Protein AF-A0A452YYI4-F1 (afdb_monomer)

Secondary structure (DSSP, 8-state):
-HHHHHHHH-TTS--EEE-SS-EEE---TTS-------TTTS-S-------SS--S-----SSSS---

InterPro domains:
  IPR007373 Thiamin pyrophosphokinase, thiamin-binding domain [PF04265] (32-67)
  IPR036371 Thiamin pyrophosphokinase, thiamin-binding domain superfamily [SSF63862] (23-67)
  IPR036759 Thiamin pyrophosphokinase, catalytic domain superfamily [G3DSA:3.40.50.10240] (1-20)

Radius of gyration: 12.81 Å; Cα contacts (8 Å, |Δi|>4): 34; chains: 1; bounding box: 25×29×28 Å

Solvent-accessible surface area (backbone atoms only — not comparable to full-atom values): 5032 Å² total; per-residue (Å²): 112,72,74,66,48,51,46,69,77,39,71,89,53,98,57,74,50,75,62,100,86,50,77,48,66,76,82,64,88,89,58,90,84,84,83,86,80,57,71,94,79,50,73,99,75,85,88,86,79,75,71,101,52,85,75,91,78,58,73,53,77,94,52,99,75,57,42,114

Structure (mmCIF, N/CA/C/O backbone):
data_AF-A0A452YYI4-F1
#
_entry.id   AF-A0A452YYI4-F1
#
loop_
_atom_site.group_PDB
_atom_site.id
_atom_site.type_symbol
_atom_site.label_atom_id
_atom_site.label_alt_id
_atom_site.label_comp_id
_atom_site.label_asym_id
_atom_site.label_entity_id
_atom_site.label_seq_id
_atom_site.pdbx_PDB_ins_code
_atom_site.Cartn_x
_atom_site.Cartn_y
_atom_site.Cartn_z
_atom_site.occupancy
_atom_site.B_iso_or_equiv
_atom_site.auth_seq_id
_atom_site.auth_comp_id
_atom_site.auth_asym_id
_atom_site.auth_atom_id
_atom_site.pdbx_PDB_model_num
ATOM 1 N N . MET A 1 1 ? 3.488 16.303 -3.516 1.00 71.00 1 MET A N 1
ATOM 2 C CA . MET A 1 1 ? 2.332 16.255 -2.585 1.00 71.00 1 MET A CA 1
ATOM 3 C C . MET A 1 1 ? 0.976 16.372 -3.275 1.00 71.00 1 MET A C 1
ATOM 5 O O . MET A 1 1 ? 0.082 15.637 -2.880 1.00 71.00 1 MET A O 1
ATOM 9 N N . GLY A 1 2 ? 0.805 17.210 -4.310 1.00 89.62 2 GLY A N 1
ATOM 10 C CA . GLY A 1 2 ? -0.481 17.338 -5.023 1.00 89.62 2 GLY A CA 1
ATOM 11 C C . GLY A 1 2 ? -1.082 16.006 -5.499 1.00 89.62 2 GLY A C 1
ATOM 12 O O . GLY A 1 2 ? -2.244 15.735 -5.222 1.00 89.62 2 GLY A O 1
ATOM 13 N N . ASN A 1 3 ? -0.275 15.126 -6.102 1.00 92.81 3 ASN A N 1
ATOM 14 C CA . ASN A 1 3 ? -0.755 13.841 -6.635 1.00 92.81 3 ASN A CA 1
ATOM 15 C C . ASN A 1 3 ? -1.307 12.903 -5.548 1.00 92.81 3 ASN A C 1
ATOM 17 O O . ASN A 1 3 ? -2.349 12.287 -5.733 1.00 92.81 3 ASN A O 1
ATOM 21 N N . ILE A 1 4 ? -0.651 12.831 -4.385 1.00 94.38 4 ILE A N 1
ATOM 22 C CA . ILE A 1 4 ? -1.107 11.996 -3.260 1.00 94.38 4 ILE A CA 1
ATOM 23 C C . ILE A 1 4 ? -2.425 12.535 -2.683 1.00 94.38 4 ILE A C 1
ATOM 25 O O . ILE A 1 4 ? -3.284 11.762 -2.256 1.00 94.38 4 ILE A O 1
ATOM 29 N N . ASN A 1 5 ? -2.616 13.857 -2.703 1.00 95.19 5 ASN A N 1
ATOM 30 C CA . ASN A 1 5 ? -3.864 14.471 -2.257 1.00 95.19 5 ASN A CA 1
ATOM 31 C C . ASN A 1 5 ? -5.058 14.042 -3.128 1.00 95.19 5 ASN A C 1
ATOM 33 O O . ASN A 1 5 ? -6.143 13.827 -2.600 1.00 95.19 5 ASN A O 1
ATOM 37 N N . VAL A 1 6 ? -4.859 13.833 -4.437 1.00 95.25 6 VAL A N 1
ATOM 38 C CA . VAL A 1 6 ? -5.919 13.347 -5.345 1.00 95.25 6 VAL A CA 1
ATOM 39 C C . VAL A 1 6 ? -6.487 12.009 -4.872 1.00 95.25 6 VAL A C 1
ATOM 41 O O . VAL A 1 6 ? -7.701 11.822 -4.896 1.00 95.25 6 VAL A O 1
ATOM 44 N N . LEU A 1 7 ? -5.636 11.112 -4.364 1.00 95.25 7 LEU A N 1
ATOM 45 C CA . LEU A 1 7 ? -6.084 9.826 -3.828 1.00 95.25 7 LEU A CA 1
ATOM 46 C C . LEU A 1 7 ? -7.057 10.000 -2.648 1.00 95.25 7 LEU A C 1
ATOM 48 O O . LEU A 1 7 ? -8.022 9.252 -2.531 1.00 95.25 7 LEU A O 1
ATOM 52 N N . HIS A 1 8 ? -6.835 11.014 -1.807 1.00 92.31 8 HIS A N 1
ATOM 53 C CA . HIS A 1 8 ? -7.678 11.315 -0.645 1.00 92.31 8 HIS A CA 1
ATOM 54 C C . HIS A 1 8 ? -8.954 12.081 -1.013 1.00 92.31 8 HIS A C 1
ATOM 56 O O . HIS A 1 8 ? -9.965 11.934 -0.332 1.00 92.31 8 HIS A O 1
ATOM 62 N N . LEU A 1 9 ? -8.923 12.883 -2.083 1.00 94.50 9 LEU A N 1
ATOM 63 C CA . LEU A 1 9 ? -10.098 13.595 -2.596 1.00 94.50 9 LEU A CA 1
ATOM 64 C C . LEU A 1 9 ? -11.104 12.652 -3.269 1.00 94.50 9 LEU A C 1
ATOM 66 O O . LEU A 1 9 ? -12.304 12.922 -3.247 1.00 94.50 9 LEU A O 1
ATOM 70 N N . PHE A 1 10 ? -10.632 11.538 -3.835 1.00 94.38 10 PHE A N 1
ATOM 71 C CA . PHE A 1 10 ? -11.462 10.578 -4.565 1.00 94.38 10 PHE A CA 1
ATOM 72 C C . PHE A 1 10 ? -11.309 9.139 -4.038 1.00 94.38 10 PHE A C 1
ATOM 74 O O . PHE A 1 10 ? -10.981 8.237 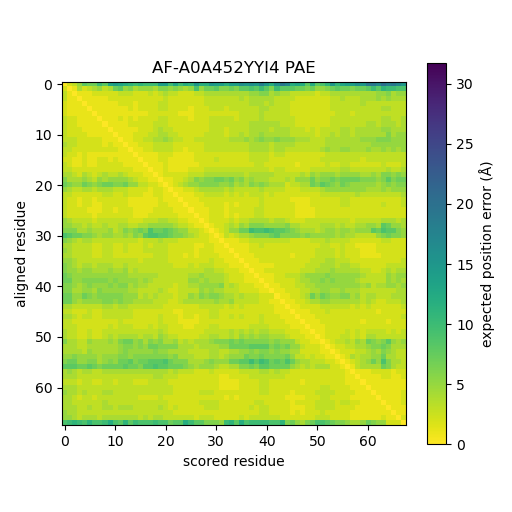-4.806 1.00 94.38 10 PHE A O 1
ATOM 81 N N . PRO A 1 11 ? -11.599 8.872 -2.749 1.00 90.88 11 PRO A N 1
ATOM 82 C CA . PRO A 1 11 ? -11.301 7.585 -2.107 1.00 90.88 11 PRO A CA 1
ATOM 83 C C . PRO A 1 11 ? -12.140 6.411 -2.639 1.00 90.88 11 PRO A C 1
ATOM 85 O O . PRO A 1 11 ? -11.803 5.253 -2.407 1.00 90.88 11 PRO A O 1
ATOM 88 N N . ASN A 1 12 ? -13.235 6.704 -3.347 1.00 91.56 12 ASN A N 1
ATOM 89 C CA . ASN A 1 12 ? -14.119 5.705 -3.953 1.00 91.56 12 ASN A CA 1
ATOM 90 C C . ASN A 1 12 ? -13.728 5.359 -5.399 1.00 91.56 12 ASN A C 1
ATOM 92 O O . ASN A 1 12 ? -14.312 4.454 -5.992 1.00 91.56 12 ASN A O 1
ATOM 96 N N . ILE A 1 13 ? -12.763 6.078 -5.979 1.00 94.12 13 ILE A N 1
ATOM 97 C CA . ILE A 1 13 ? -12.234 5.804 -7.313 1.00 94.12 13 ILE A CA 1
ATOM 98 C C . ILE A 1 13 ? -10.907 5.067 -7.143 1.00 94.12 13 ILE A C 1
ATOM 100 O O . ILE A 1 13 ? -10.036 5.486 -6.384 1.00 94.12 13 ILE A O 1
ATOM 104 N N . LYS A 1 14 ? -10.734 3.962 -7.871 1.00 92.25 14 LYS A N 1
ATOM 105 C CA . LYS A 1 14 ? -9.471 3.220 -7.883 1.00 92.25 14 LYS A CA 1
ATOM 106 C C . LYS A 1 14 ? -8.443 3.979 -8.716 1.00 92.25 14 LYS A C 1
ATOM 108 O O . LYS A 1 14 ? -8.381 3.815 -9.930 1.00 92.25 14 LYS A O 1
ATOM 113 N N . ILE A 1 15 ? -7.665 4.823 -8.051 1.00 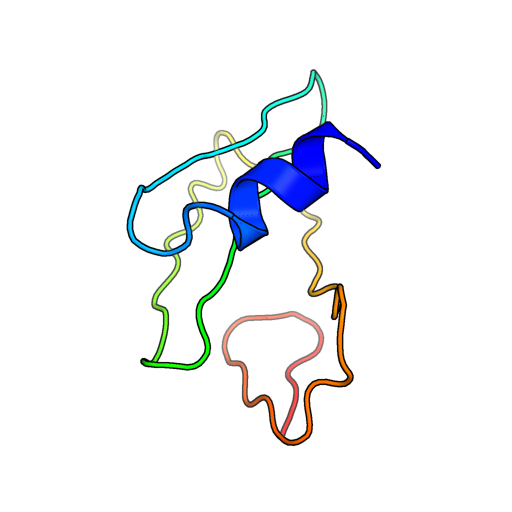96.44 15 ILE A N 1
ATOM 114 C CA . ILE A 1 15 ? -6.571 5.581 -8.657 1.00 96.44 15 ILE A CA 1
ATOM 115 C C . ILE A 1 15 ? -5.251 4.959 -8.213 1.00 96.44 15 ILE A C 1
ATOM 117 O O . ILE A 1 15 ? -5.028 4.729 -7.024 1.00 96.44 15 ILE A O 1
ATOM 121 N N . VAL A 1 16 ? -4.377 4.719 -9.184 1.00 96.06 16 VAL A N 1
ATOM 122 C CA . VAL A 1 16 ? -3.019 4.227 -8.974 1.00 96.06 16 VAL A CA 1
ATOM 123 C C . VAL A 1 16 ? -2.059 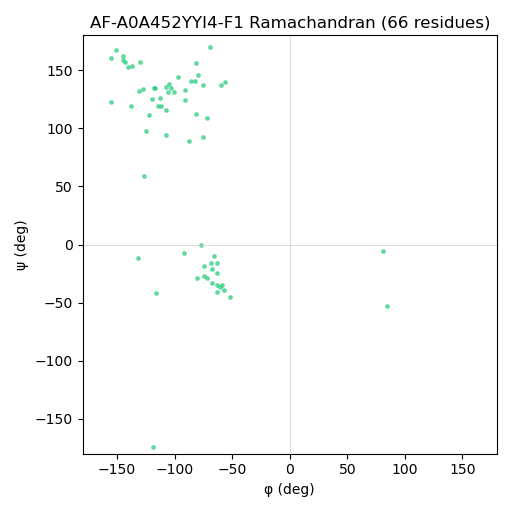5.264 -9.541 1.00 96.06 16 VAL A C 1
ATOM 125 O O . VAL A 1 16 ? -2.180 5.654 -10.701 1.00 96.06 16 VAL A O 1
ATOM 128 N N . LEU A 1 17 ? -1.124 5.731 -8.719 1.00 96.44 17 LEU A N 1
ATOM 129 C CA . LEU A 1 17 ? -0.009 6.557 -9.168 1.00 96.44 17 LEU A CA 1
ATOM 130 C C . LEU A 1 17 ? 1.151 5.627 -9.505 1.00 96.44 17 LEU A C 1
ATOM 132 O O . LEU A 1 17 ? 1.566 4.838 -8.658 1.00 96.44 17 LEU A O 1
ATOM 136 N N . LEU A 1 18 ? 1.658 5.731 -10.725 1.00 94.75 18 LEU A N 1
ATOM 137 C CA . LEU A 1 18 ? 2.764 4.925 -11.222 1.00 94.75 18 LEU A CA 1
ATOM 138 C C . LEU A 1 18 ? 3.946 5.841 -11.551 1.00 94.75 18 LEU A C 1
ATOM 140 O O . LEU A 1 18 ? 3.754 6.892 -12.167 1.00 94.75 18 LEU A O 1
ATOM 144 N N . SER A 1 19 ? 5.143 5.443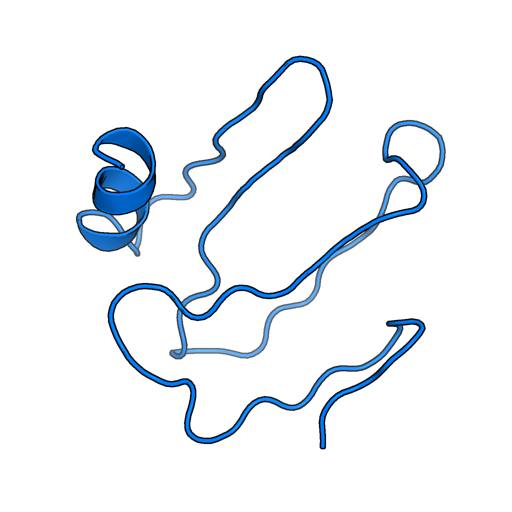 -11.134 1.00 91.88 19 SER A N 1
ATOM 145 C CA . SER A 1 19 ? 6.423 5.987 -11.597 1.00 91.88 19 SER A CA 1
ATOM 146 C C . SER A 1 19 ? 7.246 4.883 -12.259 1.00 91.88 19 SER A C 1
ATOM 148 O O . SER A 1 19 ? 6.776 3.757 -12.419 1.00 91.88 19 SER A O 1
ATOM 150 N N . ASP A 1 20 ? 8.484 5.202 -12.630 1.00 90.75 20 ASP A N 1
ATOM 151 C CA . ASP A 1 20 ? 9.411 4.234 -13.219 1.00 90.75 20 ASP A CA 1
ATOM 152 C C . ASP A 1 20 ? 9.771 3.079 -12.259 1.00 90.75 20 ASP A C 1
ATOM 154 O O . ASP A 1 20 ? 10.143 1.998 -12.707 1.00 90.75 20 ASP A O 1
ATOM 158 N N . ASP A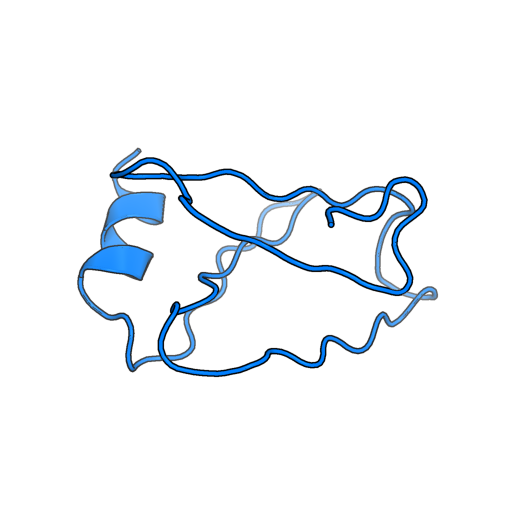 1 21 ? 9.663 3.293 -10.944 1.00 89.12 21 ASP A N 1
ATOM 159 C CA . ASP A 1 21 ? 10.178 2.400 -9.900 1.00 89.12 21 ASP A CA 1
ATOM 160 C C . ASP A 1 21 ? 9.179 2.064 -8.781 1.00 89.12 21 ASP A C 1
ATOM 162 O O . ASP A 1 21 ? 9.440 1.169 -7.972 1.00 89.12 21 ASP A O 1
ATOM 166 N N . CYS A 1 22 ? 8.041 2.757 -8.701 1.00 91.62 22 CYS A N 1
ATOM 167 C CA . CYS A 1 22 ? 7.058 2.508 -7.657 1.00 91.62 22 CYS A CA 1
ATOM 168 C C . CYS A 1 22 ? 5.613 2.677 -8.123 1.00 91.62 22 CYS A C 1
ATOM 170 O O . CYS A 1 22 ? 5.287 3.354 -9.099 1.00 91.62 22 CYS A O 1
ATOM 172 N N . LEU A 1 23 ? 4.730 2.038 -7.362 1.00 94.62 23 LEU A N 1
ATOM 173 C CA . LEU A 1 23 ? 3.290 2.110 -7.515 1.00 94.62 23 LEU A CA 1
ATOM 174 C C . LEU A 1 23 ? 2.681 2.494 -6.165 1.00 94.62 23 LEU A C 1
ATOM 176 O O . LEU A 1 23 ? 3.043 1.940 -5.127 1.00 94.62 23 LEU A O 1
ATOM 180 N N . ILE A 1 24 ? 1.753 3.450 -6.176 1.00 95.81 24 ILE A N 1
ATOM 181 C CA . ILE A 1 24 ? 1.110 3.980 -4.970 1.00 95.81 24 ILE A CA 1
ATOM 182 C C . ILE A 1 24 ? -0.403 4.002 -5.172 1.00 95.81 24 ILE A C 1
ATOM 184 O O . ILE A 1 24 ? -0.907 4.529 -6.163 1.00 95.81 24 ILE A O 1
ATOM 188 N N . PHE A 1 25 ? -1.141 3.488 -4.194 1.00 96.06 25 PHE A N 1
ATOM 189 C CA . PHE A 1 25 ? -2.599 3.553 -4.142 1.00 96.06 25 PHE A CA 1
ATOM 190 C C . PHE A 1 25 ? -3.072 3.740 -2.701 1.00 96.06 25 PHE A C 1
ATOM 192 O O . PHE A 1 25 ? -2.350 3.446 -1.747 1.00 96.06 25 PHE A O 1
ATOM 199 N N . LEU A 1 26 ? -4.285 4.269 -2.542 1.00 95.50 26 LEU A N 1
ATOM 200 C CA . LEU A 1 26 ? -4.884 4.480 -1.227 1.00 95.50 26 LEU A CA 1
ATOM 201 C C . LEU A 1 26 ? -5.525 3.189 -0.713 1.00 95.50 26 LEU A C 1
ATOM 203 O O . LEU A 1 26 ? -6.202 2.486 -1.461 1.00 95.50 26 LEU A O 1
ATOM 207 N N . LEU A 1 27 ? -5.373 2.939 0.588 1.00 94.56 27 LEU A N 1
ATOM 208 C CA . LEU A 1 27 ? -6.089 1.902 1.327 1.00 94.56 27 LEU A CA 1
ATOM 209 C C . LEU A 1 27 ? -7.136 2.557 2.248 1.00 94.56 27 LEU A C 1
ATOM 211 O O . LEU A 1 27 ? -6.799 2.964 3.361 1.00 94.56 27 LEU A O 1
ATOM 215 N N . PRO A 1 28 ? -8.405 2.699 1.816 1.00 89.75 28 PRO A N 1
ATOM 216 C CA . PRO A 1 28 ? -9.459 3.241 2.669 1.00 89.75 28 PRO A CA 1
ATOM 217 C C . PRO A 1 28 ? -9.675 2.401 3.933 1.00 89.75 28 PRO A C 1
ATOM 219 O O . PRO A 1 28 ? -9.781 1.180 3.862 1.00 89.75 28 PRO A O 1
ATOM 222 N N . ARG A 1 29 ? -9.843 3.044 5.093 1.00 87.75 29 ARG A N 1
ATOM 223 C CA . ARG A 1 29 ? -10.077 2.361 6.386 1.00 87.75 29 ARG A CA 1
ATOM 224 C C . ARG A 1 29 ? -11.409 1.599 6.468 1.00 87.75 29 ARG A C 1
ATOM 226 O O . ARG A 1 29 ? -11.655 0.880 7.428 1.00 87.75 29 ARG A O 1
ATOM 233 N N . THR A 1 30 ? -12.293 1.770 5.493 1.00 86.75 30 THR A N 1
ATOM 234 C CA . THR A 1 30 ? -13.659 1.242 5.543 1.00 86.75 30 THR A CA 1
ATOM 235 C C . THR A 1 30 ? -13.729 -0.286 5.497 1.00 86.75 30 THR A C 1
ATOM 237 O O . THR A 1 30 ? -14.728 -0.838 5.946 1.00 86.75 30 THR A O 1
ATOM 240 N N . HIS A 1 31 ? -12.691 -0.970 4.995 1.00 89.38 31 HIS A N 1
ATOM 241 C CA . HIS A 1 31 ? -12.692 -2.424 4.810 1.00 89.38 31 HIS A CA 1
ATOM 242 C C . HIS A 1 31 ? -11.287 -3.028 4.928 1.00 89.38 31 HIS A C 1
ATOM 244 O O . HIS A 1 31 ? -10.277 -2.324 4.883 1.00 89.38 31 HIS A O 1
ATOM 250 N N . THR A 1 32 ? -11.230 -4.356 5.030 1.00 93.94 32 THR A N 1
ATOM 251 C CA . THR A 1 32 ? -9.992 -5.132 4.903 1.00 93.94 32 THR A CA 1
ATOM 252 C C . THR A 1 32 ? -9.568 -5.223 3.440 1.00 93.94 32 THR A C 1
ATOM 254 O O . THR A 1 32 ? -10.387 -5.494 2.563 1.00 93.94 32 THR A O 1
ATOM 257 N N . HIS A 1 33 ? -8.273 -5.047 3.186 1.00 95.06 33 HIS A N 1
ATOM 258 C CA . HIS A 1 33 ? -7.694 -5.127 1.847 1.00 95.06 33 HIS A CA 1
ATOM 259 C C . HIS A 1 33 ? -6.977 -6.457 1.651 1.00 95.06 33 HIS A C 1
ATOM 261 O O . HIS A 1 33 ? -6.198 -6.876 2.506 1.00 95.06 33 HIS A O 1
ATOM 267 N N . SER A 1 34 ? -7.213 -7.097 0.508 1.00 96.50 34 SER A N 1
ATOM 268 C CA . SER A 1 34 ? -6.419 -8.230 0.036 1.00 96.50 34 SER A CA 1
ATOM 269 C C . SER A 1 34 ? -5.657 -7.787 -1.205 1.00 96.50 34 SER A C 1
ATOM 271 O O . SER A 1 34 ? -6.263 -7.356 -2.185 1.00 96.50 34 SER A O 1
ATOM 273 N N . ILE A 1 35 ? -4.329 -7.834 -1.129 1.00 95.62 35 ILE A N 1
ATOM 274 C CA . ILE A 1 35 ? -3.430 -7.369 -2.184 1.00 95.62 35 ILE A CA 1
ATOM 275 C C . ILE A 1 35 ? -2.686 -8.593 -2.709 1.00 95.62 35 ILE A C 1
ATOM 277 O O . ILE A 1 35 ? -1.993 -9.275 -1.953 1.00 95.62 35 ILE A O 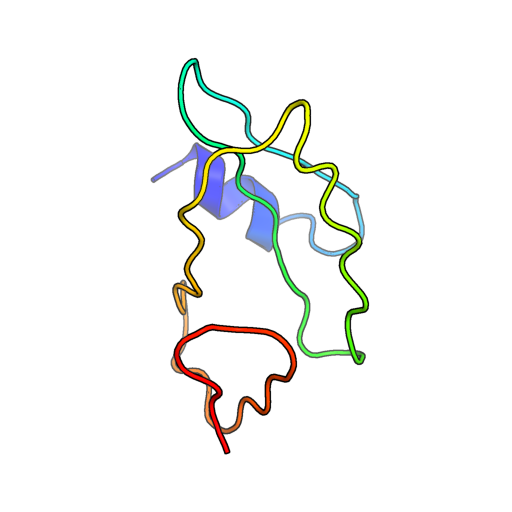1
ATOM 281 N N . HIS A 1 36 ? -2.865 -8.887 -3.994 1.00 95.25 36 HIS A N 1
ATOM 282 C CA . HIS A 1 36 ? -2.118 -9.930 -4.685 1.00 95.25 36 HIS A CA 1
ATOM 283 C C . HIS A 1 36 ? -0.857 -9.323 -5.302 1.00 95.25 36 HIS A C 1
ATOM 285 O O . HIS A 1 36 ? -0.954 -8.278 -5.934 1.00 95.25 36 HIS A O 1
ATOM 291 N N . ILE A 1 37 ? 0.288 -9.978 -5.106 1.00 93.81 37 ILE A N 1
ATOM 292 C CA . ILE A 1 37 ? 1.603 -9.491 -5.543 1.00 93.81 37 ILE A CA 1
ATOM 293 C C . ILE A 1 37 ? 2.075 -10.329 -6.725 1.00 93.81 37 ILE A C 1
ATOM 295 O O . ILE A 1 37 ? 2.354 -11.523 -6.559 1.00 93.81 37 ILE A O 1
ATOM 299 N N . GLU A 1 38 ? 2.220 -9.701 -7.890 1.00 93.44 38 GLU A N 1
ATOM 300 C CA . GLU A 1 38 ? 2.794 -10.346 -9.070 1.00 93.44 38 GLU A CA 1
ATOM 301 C C . GLU A 1 38 ? 4.318 -10.193 -9.050 1.00 93.44 38 GLU A C 1
ATOM 303 O O . GLU A 1 38 ? 4.887 -9.236 -9.571 1.00 93.44 38 GLU A O 1
ATOM 308 N N . ARG A 1 39 ? 5.003 -11.155 -8.424 1.00 90.50 39 ARG A N 1
ATOM 309 C CA . ARG A 1 39 ? 6.460 -11.098 -8.194 1.00 90.50 39 ARG A CA 1
ATOM 310 C C . ARG A 1 39 ? 7.303 -11.078 -9.472 1.00 90.50 39 ARG A C 1
ATOM 312 O O . ARG A 1 39 ? 8.490 -10.781 -9.386 1.00 90.50 39 ARG A O 1
ATOM 319 N N . SER A 1 40 ? 6.736 -11.437 -10.627 1.00 94.06 40 SER A N 1
ATOM 320 C CA . SER A 1 40 ? 7.437 -11.311 -11.912 1.00 94.06 40 SER A CA 1
ATOM 321 C C . SER A 1 40 ? 7.522 -9.864 -12.412 1.00 94.06 40 SER A C 1
ATOM 323 O O . SER A 1 40 ? 8.369 -9.564 -13.252 1.0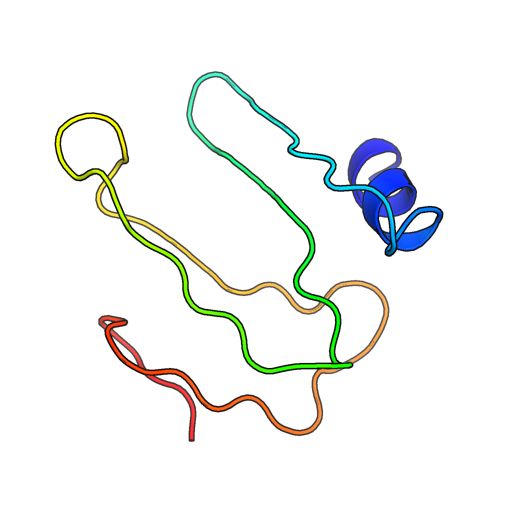0 94.06 40 SER A O 1
ATOM 325 N N . VAL A 1 41 ? 6.677 -8.975 -11.881 1.00 90.50 41 VAL A N 1
ATOM 326 C CA . VAL A 1 41 ? 6.563 -7.566 -12.282 1.00 90.50 41 VAL A CA 1
ATOM 327 C C . VAL A 1 41 ? 6.948 -6.627 -11.137 1.00 90.50 41 VAL A C 1
ATOM 329 O O . VAL A 1 41 ? 7.629 -5.628 -11.354 1.00 90.50 41 VAL A O 1
ATOM 332 N N . GLU A 1 42 ? 6.522 -6.935 -9.913 1.00 90.44 42 GLU A N 1
ATOM 333 C CA . GLU A 1 42 ? 6.710 -6.087 -8.738 1.00 90.44 42 GLU A CA 1
ATOM 334 C C . GLU A 1 42 ? 8.065 -6.318 -8.057 1.00 90.44 42 GLU A C 1
ATOM 336 O O . GLU A 1 42 ? 8.538 -7.447 -7.904 1.00 90.44 42 GLU A O 1
ATOM 341 N N . GLY A 1 43 ? 8.681 -5.226 -7.595 1.00 90.25 43 GLY A N 1
ATOM 342 C CA . GLY A 1 43 ? 9.923 -5.272 -6.830 1.00 90.25 43 GLY A CA 1
ATOM 343 C C . GLY A 1 43 ? 9.752 -5.867 -5.420 1.00 90.25 43 GLY A C 1
ATOM 344 O O . GLY A 1 43 ? 8.642 -6.035 -4.919 1.00 90.25 43 GLY A O 1
ATOM 345 N N . PRO A 1 44 ? 10.859 -6.150 -4.712 1.00 92.44 44 PRO A N 1
ATOM 346 C CA . PRO A 1 44 ? 10.830 -6.832 -3.413 1.00 92.44 44 PRO A CA 1
ATOM 347 C C . PRO A 1 44 ? 10.410 -5.933 -2.237 1.00 92.44 44 PRO A C 1
ATOM 349 O O . PRO A 1 44 ? 10.408 -6.381 -1.087 1.00 92.44 44 PRO A O 1
ATOM 352 N N . HIS A 1 45 ? 10.123 -4.655 -2.488 1.00 94.50 45 HIS A N 1
ATOM 353 C CA . HIS A 1 45 ? 9.909 -3.645 -1.459 1.00 94.50 45 HIS A CA 1
ATOM 354 C C . HIS A 1 45 ? 8.494 -3.081 -1.524 1.00 94.50 45 HIS A C 1
ATOM 356 O O . HIS A 1 45 ? 8.004 -2.702 -2.581 1.00 94.50 45 HIS A O 1
ATOM 362 N N . CYS A 1 46 ? 7.867 -2.972 -0.358 1.00 95.88 46 CYS A N 1
ATOM 363 C CA . CYS A 1 46 ? 6.581 -2.318 -0.172 1.00 95.88 46 CYS A CA 1
ATOM 364 C C . CYS A 1 46 ? 6.562 -1.607 1.184 1.00 95.88 46 CYS A C 1
ATOM 366 O O . CYS A 1 46 ? 7.353 -1.927 2.077 1.00 95.88 46 CYS A O 1
ATOM 368 N N . GLY A 1 47 ? 5.631 -0.674 1.365 1.00 95.62 47 GLY A N 1
ATOM 369 C CA . GLY A 1 47 ? 5.480 0.051 2.620 1.00 95.62 47 GLY A CA 1
ATOM 370 C C . GLY A 1 47 ? 4.068 0.580 2.822 1.00 95.62 47 GLY A C 1
ATOM 371 O O . GLY A 1 47 ? 3.297 0.720 1.876 1.00 95.62 47 GLY A O 1
ATOM 372 N N . LEU A 1 48 ? 3.748 0.885 4.078 1.00 95.94 48 LEU A N 1
ATOM 373 C CA . LEU A 1 48 ? 2.526 1.578 4.472 1.00 95.94 48 LEU A CA 1
ATOM 374 C C . LEU A 1 48 ? 2.904 2.955 5.008 1.00 95.94 48 LEU A C 1
ATOM 376 O O . LEU A 1 48 ? 3.728 3.061 5.915 1.00 95.94 48 LEU A O 1
ATOM 380 N N . ILE A 1 49 ? 2.301 4.002 4.450 1.00 94.25 49 ILE A N 1
ATOM 381 C CA . ILE A 1 49 ? 2.575 5.389 4.827 1.00 94.25 49 ILE A CA 1
ATOM 382 C C . ILE A 1 49 ? 1.254 6.023 5.277 1.00 94.25 49 ILE A C 1
ATOM 384 O O . ILE A 1 49 ? 0.367 6.209 4.441 1.00 94.25 49 ILE A O 1
ATOM 388 N N . PRO A 1 50 ? 1.082 6.353 6.570 1.00 93.00 50 PRO A N 1
ATOM 389 C CA . PRO A 1 50 ? -0.090 7.088 7.025 1.00 93.00 50 PRO A CA 1
ATOM 390 C C . PRO A 1 50 ? 0.011 8.542 6.548 1.00 93.00 50 PRO A C 1
ATOM 392 O O . PRO A 1 50 ? 0.841 9.312 7.030 1.00 93.00 50 PRO A O 1
ATOM 395 N N . VAL A 1 51 ? -0.823 8.916 5.578 1.00 91.00 51 VAL A N 1
ATOM 396 C CA . VAL A 1 51 ? -0.895 10.282 5.043 1.00 91.00 51 VAL A CA 1
ATOM 397 C C . VAL A 1 51 ? -2.155 10.968 5.568 1.00 91.00 51 VAL A C 1
ATOM 399 O O . VAL A 1 51 ? -3.221 10.366 5.651 1.00 91.00 51 VAL A O 1
ATOM 402 N N . GLY A 1 52 ? -2.034 12.241 5.946 1.00 86.00 52 GLY A N 1
ATOM 403 C CA . GLY A 1 52 ? -3.146 13.064 6.433 1.00 86.00 52 GLY A CA 1
ATOM 404 C C . GLY A 1 52 ? -3.427 12.900 7.926 1.00 86.00 52 GLY A C 1
ATOM 405 O O . GLY A 1 52 ? -3.426 13.891 8.651 1.00 86.00 52 GLY A O 1
ATOM 406 N N . THR A 1 53 ? -3.613 11.669 8.406 1.00 88.19 53 THR A N 1
ATOM 407 C CA . THR A 1 53 ? -3.876 11.380 9.827 1.00 88.19 53 THR A CA 1
ATOM 408 C C . THR A 1 53 ? -3.153 10.118 10.301 1.00 88.19 53 THR A C 1
ATOM 410 O O . THR A 1 53 ? -2.945 9.208 9.495 1.00 88.19 53 THR A O 1
ATOM 413 N N . PRO A 1 54 ? -2.820 10.001 11.601 1.00 89.81 54 PRO A N 1
ATOM 414 C CA . PRO A 1 54 ? -2.286 8.761 12.157 1.00 89.81 54 PRO A CA 1
ATOM 415 C C . PRO A 1 54 ? -3.227 7.574 11.923 1.00 89.81 54 PRO A C 1
ATOM 417 O O . PRO A 1 54 ? -4.442 7.698 12.092 1.00 89.81 54 PRO A O 1
ATOM 420 N N . SER A 1 55 ? -2.665 6.410 11.592 1.00 89.75 55 SER A N 1
ATOM 421 C CA . SER A 1 55 ? -3.427 5.162 11.646 1.00 89.75 55 SER A CA 1
ATOM 422 C C . SER A 1 55 ? -3.452 4.662 13.085 1.00 89.75 55 SER A C 1
ATOM 424 O O . SER A 1 55 ? -2.410 4.312 13.634 1.00 89.75 55 SER A O 1
ATOM 426 N N . THR A 1 56 ? -4.627 4.668 13.713 1.00 88.69 56 THR A N 1
ATOM 427 C CA . THR A 1 56 ? -4.779 4.287 15.126 1.00 88.69 56 THR A CA 1
ATOM 428 C C . THR A 1 56 ? -4.683 2.783 15.360 1.00 88.69 56 THR A C 1
ATOM 430 O O . THR A 1 56 ? -4.305 2.361 16.447 1.00 88.69 56 THR A O 1
ATOM 433 N N . SER A 1 57 ? -5.031 1.973 14.361 1.00 89.12 57 SER A N 1
ATOM 434 C CA . SER A 1 57 ? -4.949 0.515 14.411 1.00 89.12 57 SER A CA 1
ATOM 435 C C . SER A 1 57 ? -4.826 -0.016 12.986 1.00 89.12 57 SER A C 1
ATOM 437 O O . SER A 1 57 ? -5.677 0.271 12.139 1.00 89.12 57 SER A O 1
ATOM 439 N N . THR A 1 58 ? -3.750 -0.759 12.728 1.00 93.88 58 THR A N 1
ATOM 440 C CA . THR A 1 58 ? -3.482 -1.416 11.447 1.00 93.88 58 THR A CA 1
ATOM 441 C C . THR A 1 58 ? -2.961 -2.815 11.731 1.00 93.88 58 THR A C 1
ATOM 443 O O . THR A 1 58 ? -1.884 -2.955 12.298 1.00 93.88 58 THR A O 1
ATOM 446 N N . THR A 1 59 ? -3.672 -3.833 11.262 1.00 95.88 59 THR A N 1
ATOM 447 C CA . THR A 1 59 ? -3.188 -5.216 11.283 1.00 95.88 59 THR A CA 1
ATOM 448 C C . THR A 1 59 ? -2.833 -5.636 9.862 1.00 95.88 59 THR A C 1
ATOM 450 O O . THR A 1 59 ? -3.586 -5.364 8.923 1.00 95.88 59 THR A O 1
ATOM 453 N N . THR A 1 60 ? -1.687 -6.289 9.680 1.00 97.62 60 THR A N 1
ATOM 454 C CA . THR A 1 60 ? -1.247 -6.785 8.368 1.00 97.62 60 THR A CA 1
ATOM 455 C C . THR A 1 60 ? -0.825 -8.244 8.441 1.00 97.62 60 THR A C 1
ATOM 457 O O . THR A 1 60 ? -0.491 -8.768 9.500 1.00 97.62 60 THR A O 1
ATOM 460 N N . THR A 1 61 ? -0.865 -8.925 7.299 1.00 97.75 61 THR A N 1
ATOM 461 C CA . THR A 1 61 ? -0.347 -10.288 7.147 1.00 97.75 61 THR A CA 1
ATOM 462 C C . THR A 1 61 ? 0.416 -10.390 5.829 1.00 97.75 61 THR A C 1
ATOM 464 O O . THR A 1 61 ? 0.159 -9.629 4.896 1.00 97.75 61 THR A O 1
ATOM 467 N N . GLY A 1 62 ? 1.382 -11.307 5.752 1.00 96.19 62 GLY A N 1
ATOM 468 C CA . GLY A 1 62 ? 2.169 -11.547 4.537 1.00 96.19 62 GLY A CA 1
ATOM 469 C C . GLY A 1 62 ? 3.324 -10.568 4.288 1.00 96.19 62 GLY A C 1
ATO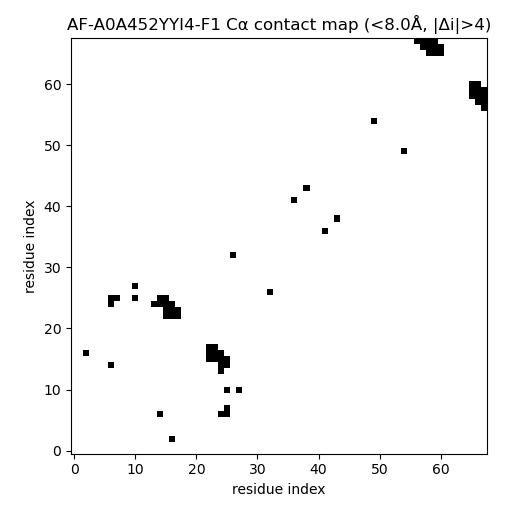M 470 O O . GLY A 1 62 ? 4.122 -10.810 3.383 1.00 96.19 62 GLY A O 1
ATOM 471 N N . LEU A 1 63 ? 3.476 -9.512 5.095 1.00 96.88 63 LEU A N 1
ATOM 472 C CA . LEU A 1 63 ? 4.641 -8.627 5.040 1.00 96.88 63 LEU A CA 1
ATOM 473 C C . LEU A 1 63 ? 5.823 -9.228 5.804 1.00 96.88 63 LEU A C 1
ATOM 475 O O . LEU A 1 63 ? 5.651 -9.997 6.752 1.00 96.88 63 LEU A O 1
ATOM 479 N N . ARG A 1 64 ? 7.040 -8.800 5.438 1.00 96.38 64 ARG A N 1
ATOM 480 C CA . ARG A 1 64 ? 8.257 -9.109 6.209 1.00 96.38 64 ARG A CA 1
ATOM 481 C C . ARG A 1 64 ? 8.167 -8.591 7.647 1.00 96.38 64 ARG A C 1
ATOM 483 O O . ARG A 1 64 ? 8.659 -9.245 8.560 1.00 96.38 64 ARG A O 1
ATOM 490 N N . TRP A 1 65 ? 7.521 -7.442 7.829 1.00 97.12 65 TRP A N 1
ATOM 491 C CA . TRP A 1 65 ? 7.215 -6.858 9.129 1.00 97.12 65 TRP A CA 1
ATOM 492 C C . TRP A 1 65 ? 5.713 -6.599 9.205 1.00 97.12 65 TRP A C 1
ATOM 494 O O . TRP A 1 65 ? 5.218 -5.618 8.649 1.00 97.12 65 TRP A O 1
ATOM 504 N N . ASN A 1 66 ? 4.987 -7.522 9.837 1.00 97.19 66 ASN A N 1
ATOM 505 C CA . ASN A 1 66 ? 3.551 -7.374 10.049 1.00 97.19 66 ASN A CA 1
ATOM 506 C C . ASN A 1 66 ? 3.268 -6.442 11.233 1.00 97.19 66 ASN A C 1
ATOM 508 O O . ASN A 1 66 ? 4.021 -6.414 12.206 1.00 97.19 66 ASN A O 1
ATOM 512 N N . LEU A 1 67 ? 2.177 -5.690 11.130 1.00 95.56 67 LEU A N 1
ATOM 513 C CA . LEU A 1 67 ? 1.642 -4.830 12.180 1.00 95.56 67 LEU A CA 1
ATOM 514 C C . LEU A 1 67 ? 0.524 -5.582 12.918 1.00 95.56 67 LEU A C 1
ATOM 516 O O . LEU A 1 67 ? -0.191 -6.372 12.291 1.00 95.56 67 LEU A O 1
ATOM 520 N N . GLY A 1 68 ? 0.417 -5.363 14.233 1.00 88.25 68 GLY A N 1
ATOM 521 C CA . GLY A 1 68 ? -0.552 -5.998 15.136 1.00 88.25 68 GLY A CA 1
ATOM 522 C C . GLY A 1 68 ? -1.627 -5.031 15.589 1.00 88.25 68 GLY A C 1
ATOM 523 O O . GLY A 1 68 ? -1.248 -3.933 16.054 1.00 88.25 68 GLY A O 1
#

Mean predicted aligned error: 3.24 Å

Sequence (68 aa):
MGNINVLHLFPNI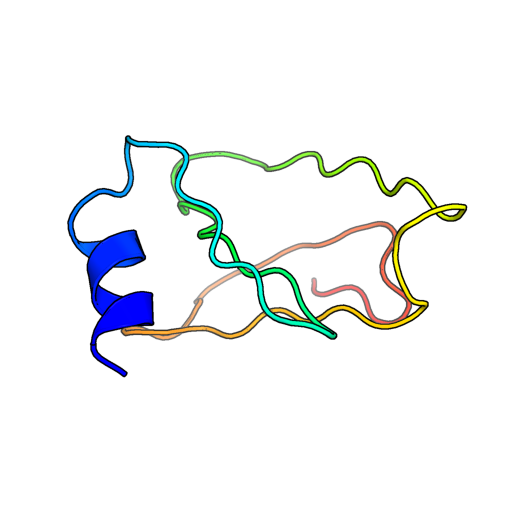KIVLLSDDCLIFLLPRTHTHSIHIERSVEGPHCGLIPVGTPSTSTTTTGLRWNLG

Organism: Aegilops tauschii subsp. strangulata (NCBI:txid200361)

pLDDT: mean 92.9, std 3.97, range [71.0, 97.75]

Foldseek 3Di:
DVVVVVLVVCVVDFDWDDDPQDIDHDDDPPDDDDDDDPPVPHDPDDDDDDPPDDDPADADPPDPDTGD